Protein AF-A0A920W0A3-F1 (afdb_monomer_lite)

Structure (mmCIF, N/CA/C/O backbone):
data_AF-A0A920W0A3-F1
#
_entry.id   AF-A0A920W0A3-F1
#
loop_
_atom_site.group_PDB
_atom_site.id
_atom_site.type_symbol
_atom_site.label_atom_id
_atom_site.label_alt_id
_atom_site.label_comp_id
_atom_site.label_asym_id
_atom_site.label_entity_id
_atom_site.label_seq_id
_atom_site.pdbx_PDB_ins_code
_atom_site.Cartn_x
_atom_site.Cartn_y
_atom_site.Cartn_z
_atom_site.occupancy
_atom_site.B_iso_or_equiv
_atom_site.auth_seq_id
_atom_site.auth_comp_id
_atom_site.auth_asym_id
_atom_site.auth_atom_id
_atom_site.pdbx_PDB_model_num
ATOM 1 N N . MET A 1 1 ? -9.159 5.833 -2.105 1.00 86.31 1 MET A N 1
ATOM 2 C CA . MET A 1 1 ? -7.852 6.079 -2.752 1.00 86.31 1 MET A CA 1
ATOM 3 C C . MET A 1 1 ? -7.141 7.164 -1.966 1.00 86.31 1 MET A C 1
ATOM 5 O O . MET A 1 1 ? -7.811 8.116 -1.585 1.00 86.31 1 MET A O 1
ATOM 9 N N . GLY A 1 2 ? -5.846 7.024 -1.696 1.00 89.12 2 GLY A N 1
ATOM 10 C CA . GLY A 1 2 ? -5.084 8.027 -0.950 1.00 89.12 2 GLY A CA 1
ATOM 11 C C . GLY A 1 2 ? -3.588 7.728 -0.905 1.00 89.12 2 GLY A C 1
ATOM 12 O O . GLY A 1 2 ? -3.128 6.791 -1.556 1.00 89.12 2 GLY A O 1
ATOM 13 N N . TYR A 1 3 ? -2.863 8.537 -0.137 1.00 91.25 3 TYR A N 1
ATOM 14 C CA . TYR A 1 3 ? -1.439 8.362 0.159 1.00 91.25 3 TYR A CA 1
ATOM 15 C C . TYR A 1 3 ? -1.245 7.582 1.467 1.00 91.25 3 TYR A C 1
ATOM 17 O O . TYR A 1 3 ? -2.170 7.505 2.279 1.00 91.25 3 TYR A O 1
ATOM 25 N N . LEU A 1 4 ? -0.051 7.033 1.681 1.00 89.62 4 LEU A N 1
ATOM 26 C CA . LEU A 1 4 ? 0.299 6.206 2.833 1.00 89.62 4 LEU A CA 1
ATOM 27 C C . LEU A 1 4 ? 0.474 7.039 4.108 1.00 89.62 4 LEU A C 1
ATOM 29 O O . LEU A 1 4 ? 0.038 6.621 5.178 1.00 89.62 4 LEU A O 1
ATOM 33 N N . ASN A 1 5 ? 1.024 8.251 3.993 1.00 92.56 5 ASN A N 1
ATOM 34 C CA . ASN A 1 5 ? 1.347 9.104 5.142 1.00 92.56 5 ASN A CA 1
ATOM 35 C C . ASN A 1 5 ? 0.160 9.350 6.112 1.00 92.56 5 ASN A C 1
ATOM 37 O O . ASN A 1 5 ? 0.331 9.174 7.318 1.00 92.56 5 ASN A O 1
ATOM 41 N N . PRO A 1 6 ? -1.070 9.680 5.662 1.00 91.38 6 PRO A N 1
ATOM 42 C CA . PRO A 1 6 ? -2.218 9.785 6.569 1.00 91.38 6 PRO A CA 1
ATOM 43 C C . PRO A 1 6 ? -2.529 8.499 7.347 1.00 91.38 6 PRO A C 1
ATOM 45 O O . PRO A 1 6 ? -3.071 8.567 8.449 1.00 91.38 6 PRO A O 1
ATOM 48 N N . PHE A 1 7 ? -2.212 7.331 6.785 1.00 88.69 7 PHE A N 1
ATOM 49 C CA . PHE A 1 7 ? -2.492 6.041 7.413 1.00 88.69 7 PHE A CA 1
ATOM 50 C C . PHE A 1 7 ? -1.439 5.743 8.478 1.00 88.69 7 PHE A C 1
ATOM 52 O O . PHE A 1 7 ? -1.776 5.225 9.539 1.00 88.69 7 PHE A O 1
ATOM 59 N N . GLU A 1 8 ? -0.185 6.117 8.216 1.00 89.12 8 GLU A N 1
ATOM 60 C CA . GLU A 1 8 ? 0.917 6.027 9.177 1.00 89.12 8 GLU A CA 1
ATOM 61 C C . GLU A 1 8 ? 0.697 6.947 10.376 1.00 89.12 8 GLU A C 1
ATOM 63 O O . GLU A 1 8 ? 0.789 6.492 11.513 1.00 89.12 8 GLU A O 1
ATOM 68 N N . ILE A 1 9 ? 0.315 8.205 10.132 1.00 93.56 9 ILE A N 1
ATOM 69 C CA . ILE A 1 9 ? 0.009 9.175 11.195 1.00 93.56 9 ILE A CA 1
ATOM 70 C C . ILE A 1 9 ? -1.170 8.698 12.055 1.00 93.56 9 ILE A C 1
ATOM 72 O O . ILE A 1 9 ? -1.144 8.844 13.275 1.00 93.56 9 ILE A O 1
ATOM 76 N N . MET A 1 10 ? -2.207 8.127 11.433 1.00 92.31 10 MET A N 1
ATOM 77 C CA . MET A 1 10 ? -3.367 7.583 12.150 1.00 92.31 10 MET A CA 1
ATOM 78 C C . MET A 1 10 ? -3.048 6.275 12.889 1.00 92.31 10 MET A C 1
ATOM 80 O O . MET A 1 10 ? -3.731 5.936 13.852 1.00 92.31 10 MET A O 1
ATOM 84 N N . GLY A 1 11 ? -2.038 5.534 12.435 1.00 90.44 11 GLY A N 1
ATOM 85 C CA . GLY A 1 11 ? -1.810 4.143 12.798 1.00 90.44 11 GLY A CA 1
ATOM 86 C C . GLY A 1 11 ? -2.686 3.191 11.975 1.00 90.44 11 GLY A C 1
ATOM 87 O O . GLY A 1 11 ? -3.910 3.340 11.886 1.00 90.44 11 GLY A O 1
ATOM 88 N N . TYR A 1 12 ? -2.058 2.163 11.396 1.00 87.88 12 TYR A N 1
ATOM 89 C CA . TYR A 1 12 ? -2.723 1.234 10.479 1.00 87.88 12 TYR A CA 1
ATOM 90 C C . TYR A 1 12 ? -3.929 0.525 11.103 1.00 87.88 12 TYR A C 1
ATOM 92 O O . TYR A 1 12 ? -4.968 0.410 10.461 1.00 87.88 12 TYR A O 1
ATOM 100 N N . GLU A 1 13 ? -3.838 0.088 12.359 1.00 87.81 13 GLU A N 1
ATOM 101 C CA . GLU A 1 13 ? -4.939 -0.618 13.025 1.00 87.81 13 GLU A CA 1
ATOM 102 C C . GLU A 1 13 ? -6.195 0.251 13.156 1.00 87.81 13 GLU A C 1
ATOM 104 O O . GLU A 1 13 ? -7.298 -0.204 12.845 1.00 87.81 13 GLU A O 1
ATOM 109 N N . ILE A 1 14 ? -6.028 1.513 13.564 1.00 91.38 14 ILE A N 1
ATOM 110 C CA . ILE A 1 14 ? -7.129 2.471 13.723 1.00 91.38 14 ILE A CA 1
ATOM 111 C C . ILE A 1 14 ? -7.771 2.743 12.364 1.00 91.38 14 ILE A C 1
ATOM 113 O O . ILE A 1 14 ? -8.997 2.677 12.230 1.00 91.38 14 ILE A O 1
ATOM 117 N N . PHE A 1 15 ? -6.947 2.981 11.339 1.00 90.12 15 PHE A N 1
ATOM 118 C CA . PHE A 1 15 ? -7.426 3.167 9.975 1.00 90.12 15 PHE A CA 1
ATOM 119 C C . PHE A 1 15 ? -8.254 1.966 9.502 1.00 90.12 15 PHE A C 1
ATOM 121 O O . PHE A 1 15 ? -9.384 2.143 9.046 1.00 90.12 15 PHE A O 1
ATOM 128 N N . ILE A 1 16 ? -7.740 0.742 9.653 1.00 86.75 16 ILE A N 1
ATOM 129 C CA . ILE A 1 16 ? -8.434 -0.469 9.201 1.00 86.75 16 ILE A CA 1
ATOM 130 C C . ILE A 1 16 ? -9.743 -0.688 9.951 1.00 86.75 16 ILE A C 1
ATOM 132 O O . ILE A 1 16 ? -10.744 -1.039 9.325 1.00 86.75 16 ILE A O 1
ATOM 136 N N . GLN A 1 17 ? -9.774 -0.471 11.267 1.00 88.38 17 GLN A N 1
ATOM 137 C CA . GLN A 1 17 ? -11.005 -0.599 12.047 1.00 88.38 17 GLN A CA 1
ATOM 138 C C . GLN A 1 17 ? -12.075 0.386 11.569 1.00 88.38 17 GLN A C 1
ATOM 140 O O . GLN A 1 17 ? -13.228 -0.005 11.388 1.00 88.38 17 GLN A O 1
ATOM 145 N N . ASN A 1 18 ? -11.698 1.644 11.333 1.00 91.44 18 ASN A N 1
ATOM 146 C CA . ASN A 1 18 ? -12.616 2.671 10.848 1.00 91.44 18 ASN A CA 1
ATOM 147 C C . ASN A 1 18 ? -13.090 2.378 9.421 1.00 91.44 18 ASN A C 1
ATOM 149 O O . ASN A 1 18 ? -14.287 2.441 9.153 1.00 91.44 18 ASN A O 1
ATOM 153 N N . ALA A 1 19 ? -12.175 1.985 8.532 1.00 88.19 19 ALA A N 1
ATOM 154 C CA . ALA A 1 19 ? -12.490 1.591 7.163 1.00 88.19 19 ALA A CA 1
ATOM 155 C C . ALA A 1 19 ? -13.463 0.401 7.131 1.00 88.19 19 ALA A C 1
ATOM 157 O O . ALA A 1 19 ? -14.479 0.452 6.444 1.00 88.19 19 ALA A O 1
ATOM 158 N N . THR A 1 20 ? -13.213 -0.626 7.950 1.00 86.56 20 THR A N 1
ATOM 159 C CA . THR A 1 20 ? -14.090 -1.803 8.063 1.00 86.56 20 THR A CA 1
ATOM 160 C C . THR A 1 20 ? -15.475 -1.412 8.582 1.00 86.56 20 THR A C 1
ATOM 162 O O . THR A 1 20 ? -16.480 -1.823 8.011 1.00 86.56 20 THR A O 1
ATOM 165 N N . LYS A 1 21 ? -15.555 -0.575 9.630 1.00 91.06 21 LYS A N 1
ATOM 166 C CA . LYS A 1 21 ? -16.836 -0.076 10.170 1.00 91.06 21 LYS A CA 1
ATOM 167 C C . LYS A 1 21 ? -17.626 0.744 9.148 1.00 91.06 21 LYS A C 1
ATOM 169 O O . LYS A 1 21 ? -18.850 0.714 9.174 1.00 91.06 21 LYS A O 1
ATOM 174 N N . ALA A 1 22 ? -16.934 1.458 8.263 1.00 92.38 22 ALA A N 1
ATOM 175 C CA . ALA A 1 22 ? -17.537 2.231 7.183 1.00 92.38 22 ALA A CA 1
ATOM 176 C C . ALA A 1 22 ? -17.932 1.379 5.958 1.00 92.38 22 ALA A C 1
ATOM 178 O O . ALA A 1 22 ? -18.493 1.925 5.012 1.00 92.38 22 ALA A O 1
ATOM 179 N N . GLY A 1 23 ? -17.651 0.069 5.960 1.00 89.12 23 GLY A N 1
ATOM 180 C CA . GLY A 1 23 ? -17.960 -0.832 4.845 1.00 89.12 23 GLY A CA 1
ATOM 181 C C . GLY A 1 23 ? -16.973 -0.754 3.677 1.00 89.12 23 GLY A C 1
ATOM 182 O O . GLY A 1 23 ? -17.348 -1.035 2.547 1.00 89.12 23 GLY A O 1
ATOM 183 N N . VAL A 1 24 ? -15.725 -0.338 3.916 1.00 88.31 24 VAL A N 1
ATOM 184 C CA . VAL A 1 24 ? -14.681 -0.301 2.879 1.00 88.31 24 VAL A CA 1
ATOM 185 C C . VAL A 1 24 ? -14.087 -1.696 2.668 1.00 88.31 24 VAL A C 1
ATOM 187 O O . VAL A 1 24 ? -13.465 -2.246 3.575 1.00 88.31 24 VAL A O 1
ATOM 190 N N . ASP A 1 25 ? -14.198 -2.223 1.446 1.00 83.50 25 ASP A N 1
ATOM 191 C CA . ASP A 1 25 ? -13.680 -3.553 1.076 1.00 83.50 25 ASP A CA 1
ATOM 192 C C . ASP A 1 25 ? -12.197 -3.564 0.662 1.00 83.50 25 ASP A C 1
ATOM 194 O O . ASP A 1 25 ? -11.516 -4.593 0.724 1.00 83.50 25 ASP A O 1
ATOM 198 N N . GLY A 1 26 ? -11.685 -2.425 0.197 1.00 84.69 26 GLY A N 1
ATOM 199 C CA . GLY A 1 26 ? -10.334 -2.325 -0.339 1.00 84.69 26 GLY A CA 1
ATOM 200 C C . GLY A 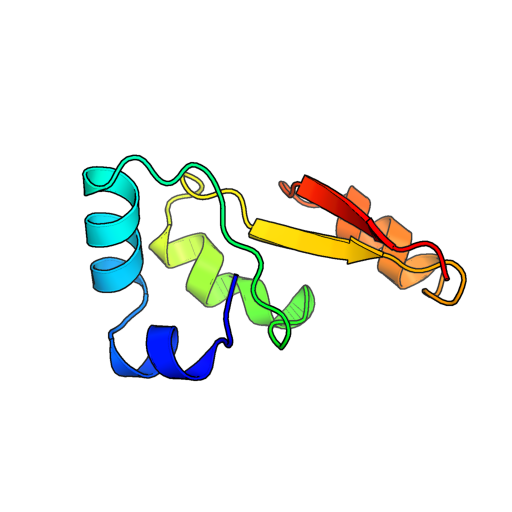1 26 ? -9.842 -0.893 -0.468 1.00 84.69 26 GLY A C 1
ATOM 201 O O . GLY A 1 26 ? -10.627 0.055 -0.551 1.00 84.69 26 GLY A O 1
ATOM 202 N N . VAL A 1 27 ? -8.521 -0.727 -0.487 1.00 88.00 27 VAL A N 1
ATOM 203 C CA . VAL A 1 27 ? -7.882 0.591 -0.545 1.00 88.00 27 VAL A CA 1
ATOM 204 C C . VAL A 1 27 ? -6.777 0.606 -1.591 1.00 88.00 27 VAL A C 1
ATOM 206 O O . VAL A 1 27 ? -5.873 -0.224 -1.589 1.00 88.00 27 VAL A O 1
ATOM 209 N N . LEU A 1 28 ? -6.840 1.601 -2.474 1.00 89.69 28 LEU A N 1
ATOM 210 C CA . LEU A 1 28 ? -5.738 1.980 -3.352 1.00 89.69 28 LEU A CA 1
ATOM 211 C C . LEU A 1 28 ? -4.857 3.014 -2.643 1.00 89.69 28 LEU A C 1
ATOM 213 O O . LEU A 1 28 ? -5.324 4.129 -2.379 1.00 89.69 28 LEU A O 1
ATOM 217 N N . VAL A 1 29 ? -3.609 2.633 -2.369 1.00 88.31 29 VAL A N 1
ATOM 218 C CA . VAL A 1 29 ? -2.575 3.500 -1.787 1.00 88.31 29 VAL A CA 1
ATOM 219 C C . VAL A 1 29 ? -1.514 3.760 -2.846 1.00 88.31 29 VAL A C 1
ATOM 221 O O . VAL A 1 29 ? -0.819 2.839 -3.268 1.00 88.31 29 VAL A O 1
ATOM 224 N N . VAL A 1 30 ? -1.446 4.995 -3.334 1.00 87.56 30 VAL A N 1
ATOM 225 C CA . VAL A 1 30 ? -0.726 5.317 -4.581 1.00 87.56 30 VAL A CA 1
ATOM 226 C C . VAL A 1 30 ? 0.796 5.270 -4.440 1.00 87.56 30 VAL A C 1
ATOM 228 O O . VAL A 1 30 ? 1.500 4.981 -5.403 1.00 87.56 30 VAL A O 1
ATOM 231 N N . ASP A 1 31 ? 1.294 5.534 -3.241 1.00 88.94 31 ASP A N 1
ATOM 232 C CA . ASP A 1 31 ? 2.704 5.648 -2.870 1.00 88.94 31 ASP A CA 1
ATOM 233 C C . ASP A 1 31 ? 3.199 4.460 -2.031 1.00 88.94 31 ASP A C 1
ATOM 235 O O . ASP A 1 31 ? 4.334 4.484 -1.569 1.00 88.94 31 ASP A O 1
ATOM 239 N N . MET A 1 32 ? 2.395 3.399 -1.865 1.00 87.44 32 MET A N 1
ATOM 240 C CA . MET A 1 32 ? 2.818 2.176 -1.175 1.00 87.44 32 MET A CA 1
ATOM 241 C C . MET A 1 32 ? 3.273 1.117 -2.191 1.00 87.44 32 MET A C 1
ATOM 243 O O . MET A 1 32 ? 2.432 0.435 -2.795 1.00 87.44 32 MET A O 1
ATOM 247 N N . PRO A 1 33 ? 4.588 0.927 -2.404 1.00 82.12 33 PRO A N 1
ATOM 248 C CA . PRO A 1 33 ? 5.061 -0.144 -3.261 1.00 82.12 33 PRO A CA 1
ATOM 249 C C . PRO A 1 33 ? 4.745 -1.514 -2.632 1.00 82.12 33 PRO A C 1
ATOM 251 O O . PRO A 1 33 ? 4.695 -1.657 -1.409 1.00 82.12 33 PRO A O 1
ATOM 254 N N . PRO A 1 34 ? 4.590 -2.572 -3.449 1.00 80.75 34 PRO A N 1
ATOM 255 C CA . PRO A 1 34 ? 4.317 -3.918 -2.950 1.00 80.75 34 PRO A CA 1
ATOM 256 C C . PRO A 1 34 ? 5.354 -4.465 -1.952 1.00 80.75 34 PRO A C 1
ATOM 258 O O . PRO A 1 34 ? 5.019 -5.383 -1.207 1.00 80.75 34 PRO A O 1
ATOM 261 N N . ALA A 1 35 ? 6.587 -3.945 -1.951 1.00 80.88 35 ALA A N 1
ATOM 262 C CA . ALA A 1 35 ? 7.662 -4.351 -1.041 1.00 80.88 35 ALA A CA 1
ATOM 263 C C . ALA A 1 35 ? 7.435 -3.883 0.410 1.00 80.88 35 ALA A C 1
ATOM 265 O O . ALA A 1 35 ? 7.701 -4.641 1.338 1.00 80.88 35 ALA A O 1
ATOM 266 N N . ASP A 1 36 ? 6.846 -2.701 0.607 1.00 80.75 36 ASP A N 1
ATOM 267 C CA . ASP A 1 36 ? 6.684 -2.078 1.933 1.00 80.75 36 ASP A CA 1
ATOM 268 C C . ASP A 1 36 ? 5.359 -2.464 2.613 1.00 80.75 36 ASP A C 1
ATOM 270 O O . ASP A 1 36 ? 5.016 -2.010 3.703 1.00 80.75 36 ASP A O 1
ATOM 274 N N . ARG A 1 37 ? 4.590 -3.357 1.982 1.00 81.75 37 ARG A N 1
ATOM 275 C CA . ARG A 1 37 ? 3.227 -3.700 2.401 1.00 81.75 37 ARG A CA 1
ATOM 276 C C . ARG A 1 37 ? 3.134 -4.458 3.720 1.00 81.75 37 ARG A C 1
ATOM 278 O O . ARG A 1 37 ? 2.034 -4.595 4.244 1.00 81.75 37 ARG A O 1
ATOM 285 N N . GLN A 1 38 ? 4.228 -5.045 4.208 1.00 82.31 38 GLN A N 1
ATOM 286 C CA . GLN A 1 38 ? 4.168 -6.076 5.249 1.00 82.31 38 GLN A CA 1
ATOM 287 C C . GLN A 1 38 ? 3.530 -5.558 6.545 1.00 82.31 38 GLN A C 1
ATOM 289 O O . GLN A 1 38 ? 2.676 -6.236 7.125 1.00 82.31 38 GLN A O 1
ATOM 294 N N . SER A 1 39 ? 3.892 -4.346 6.969 1.00 82.19 39 SER A N 1
ATOM 295 C CA . SER A 1 39 ? 3.353 -3.710 8.177 1.00 82.19 39 SER A CA 1
ATOM 296 C C . SER A 1 39 ? 1.857 -3.419 8.039 1.00 82.19 39 SER A C 1
ATOM 298 O O . SER A 1 39 ? 1.074 -3.746 8.930 1.00 82.19 39 SER A O 1
ATOM 300 N N . TYR A 1 40 ? 1.447 -2.892 6.882 1.00 82.94 40 TYR A N 1
ATOM 301 C CA . TYR A 1 40 ? 0.042 -2.647 6.560 1.00 82.94 40 TYR A CA 1
ATOM 302 C C . TYR A 1 40 ? -0.761 -3.954 6.520 1.00 82.94 40 TYR A C 1
ATOM 304 O O . TYR A 1 40 ? -1.783 -4.086 7.188 1.00 82.94 40 TYR A O 1
ATOM 312 N N . TRP A 1 41 ? -0.266 -4.960 5.796 1.00 81.56 41 TRP A N 1
ATOM 313 C CA . TRP A 1 41 ? -0.907 -6.266 5.662 1.00 81.56 41 TRP A CA 1
ATOM 314 C C . TRP A 1 41 ? -1.129 -6.934 7.021 1.00 81.56 41 TRP A C 1
ATOM 316 O O . TRP A 1 41 ? -2.235 -7.395 7.307 1.00 81.56 41 TRP A O 1
ATOM 326 N N . THR A 1 42 ? -0.109 -6.911 7.882 1.00 84.06 42 THR A N 1
ATOM 327 C CA . THR A 1 42 ? -0.183 -7.451 9.247 1.00 84.06 42 THR A CA 1
ATOM 328 C C . THR A 1 42 ? -1.280 -6.762 10.055 1.00 84.06 42 THR A C 1
ATOM 330 O O . THR A 1 42 ? -2.138 -7.444 10.614 1.00 84.06 42 THR A O 1
ATOM 333 N N . ALA A 1 43 ? -1.329 -5.426 10.038 1.00 81.38 43 ALA A N 1
ATOM 334 C CA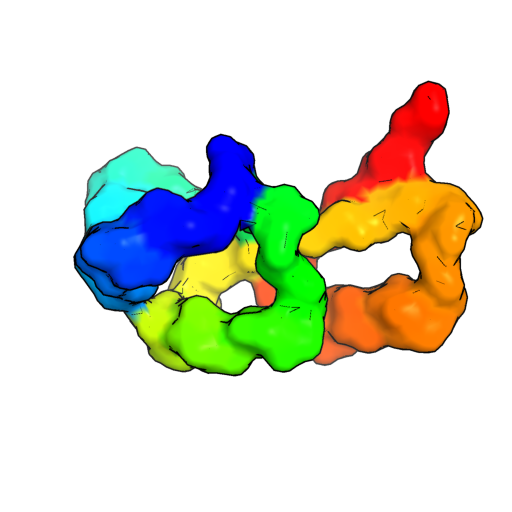 . ALA A 1 43 ? -2.352 -4.653 10.746 1.00 81.38 43 ALA A CA 1
ATOM 335 C C . ALA A 1 43 ? -3.779 -4.944 10.246 1.00 81.38 43 ALA A C 1
ATOM 337 O O . ALA A 1 43 ? -4.752 -4.851 10.996 1.00 81.38 43 ALA A O 1
ATOM 338 N N . THR A 1 44 ? -3.924 -5.343 8.980 1.00 76.69 44 THR A N 1
ATOM 339 C CA . THR A 1 44 ? -5.236 -5.698 8.425 1.00 76.69 44 THR A CA 1
ATOM 340 C C . THR A 1 44 ? -5.718 -7.083 8.868 1.00 76.69 44 THR A C 1
ATOM 342 O O . THR A 1 44 ? -6.916 -7.374 8.790 1.00 76.69 44 THR A O 1
ATOM 345 N N . GLY A 1 45 ? -4.815 -7.958 9.327 1.00 77.25 45 GLY A N 1
ATOM 346 C CA . GLY A 1 45 ? -5.104 -9.380 9.530 1.00 77.25 45 GLY A CA 1
ATOM 347 C C . GLY A 1 45 ? -5.560 -10.078 8.241 1.00 77.25 45 GLY A C 1
ATOM 348 O O . GLY A 1 45 ? -6.358 -11.008 8.300 1.00 77.25 45 GLY A O 1
ATOM 349 N N . GLY A 1 46 ? -5.144 -9.564 7.078 1.00 70.38 46 GLY A N 1
ATOM 350 C CA . GLY A 1 46 ? -5.571 -10.024 5.754 1.00 70.38 46 GLY A CA 1
ATOM 351 C C . GLY A 1 46 ? -7.007 -9.655 5.360 1.00 70.38 46 GLY A C 1
ATOM 352 O O . GLY A 1 46 ? -7.519 -10.185 4.376 1.00 70.38 46 GLY A O 1
ATOM 353 N N . ARG A 1 47 ? -7.683 -8.776 6.115 1.00 68.69 47 ARG A N 1
ATOM 354 C CA . ARG A 1 47 ? -9.100 -8.424 5.886 1.00 68.69 47 ARG A CA 1
ATOM 355 C C . ARG A 1 47 ? -9.314 -7.319 4.857 1.00 68.69 47 ARG A C 1
ATOM 357 O O . ARG A 1 47 ? -10.386 -7.254 4.272 1.00 68.69 47 ARG A O 1
ATOM 364 N N . ASN A 1 48 ? -8.326 -6.450 4.648 1.00 67.94 48 ASN A N 1
ATOM 365 C CA . ASN A 1 48 ? -8.430 -5.352 3.689 1.00 67.94 48 ASN A CA 1
ATOM 366 C C . ASN A 1 48 ? -7.691 -5.716 2.400 1.00 67.94 48 ASN A C 1
ATOM 368 O O . ASN A 1 48 ? -6.537 -6.149 2.443 1.00 67.94 48 ASN A O 1
ATOM 372 N N . ARG A 1 49 ? -8.352 -5.537 1.254 1.00 80.25 49 ARG A N 1
ATOM 373 C CA . ARG A 1 49 ? -7.742 -5.784 -0.051 1.00 80.25 49 ARG A CA 1
ATOM 374 C C . ARG A 1 49 ? -6.996 -4.542 -0.521 1.00 80.25 49 ARG A C 1
ATOM 376 O O . ARG A 1 49 ? -7.604 -3.571 -0.971 1.00 80.25 49 ARG A O 1
ATOM 383 N N . THR A 1 50 ? -5.670 -4.591 -0.467 1.00 85.00 50 THR A N 1
ATOM 384 C CA . THR A 1 50 ? -4.845 -3.570 -1.116 1.00 85.00 50 THR A CA 1
ATOM 385 C C . THR A 1 50 ? -5.006 -3.666 -2.631 1.00 85.00 50 THR A C 1
ATOM 387 O O . THR A 1 50 ? -4.905 -4.751 -3.213 1.00 85.00 50 THR A O 1
ATOM 390 N N . ILE A 1 51 ? -5.250 -2.524 -3.269 1.00 89.00 51 ILE A N 1
ATOM 391 C CA . ILE A 1 51 ? -5.285 -2.398 -4.724 1.00 89.00 51 ILE A CA 1
ATOM 392 C C . ILE A 1 51 ? -3.912 -1.905 -5.185 1.00 89.00 51 ILE A C 1
ATOM 394 O O . ILE A 1 51 ? -3.464 -0.850 -4.734 1.00 89.00 51 ILE A O 1
ATOM 398 N N . TYR A 1 52 ? -3.263 -2.638 -6.090 1.00 88.75 52 TYR A N 1
ATOM 399 C CA . TYR A 1 52 ? -2.008 -2.218 -6.719 1.00 88.75 52 TYR A CA 1
ATOM 400 C C . TYR A 1 52 ? -2.224 -1.840 -8.183 1.00 88.75 52 TYR A C 1
ATOM 402 O O . TYR A 1 52 ? -3.027 -2.447 -8.894 1.00 88.75 52 TYR A O 1
ATOM 410 N N . LEU A 1 53 ? -1.470 -0.836 -8.630 1.00 87.88 53 LEU A N 1
ATOM 411 C CA . LEU A 1 53 ? -1.489 -0.366 -10.010 1.00 87.88 53 LEU A CA 1
ATOM 412 C C . LEU A 1 53 ? -0.488 -1.146 -10.859 1.00 87.88 53 LEU A C 1
ATOM 414 O O . LEU A 1 53 ? 0.669 -1.324 -10.468 1.00 87.88 53 LEU A O 1
ATOM 418 N N . VAL A 1 54 ? -0.937 -1.549 -12.044 1.00 89.81 54 VAL A N 1
ATOM 419 C CA . VAL A 1 54 ? -0.093 -2.075 -13.119 1.00 89.81 54 VAL A CA 1
ATOM 420 C C . VAL A 1 54 ? -0.363 -1.247 -14.375 1.00 89.81 54 VAL A C 1
ATOM 422 O O . VAL A 1 54 ? -1.508 -1.005 -14.745 1.00 89.81 54 VAL A O 1
ATOM 425 N N . SER A 1 55 ? 0.699 -0.794 -15.029 1.00 90.81 55 SER A N 1
ATOM 426 C CA . SER A 1 55 ? 0.657 -0.049 -16.292 1.00 90.81 55 SER A CA 1
ATOM 427 C C . SER A 1 55 ? 1.286 -0.867 -17.430 1.00 90.81 55 SER A C 1
ATOM 429 O O . SER A 1 55 ? 2.048 -1.797 -17.153 1.00 90.81 55 SER A O 1
ATOM 431 N N . PRO A 1 56 ? 1.085 -0.485 -18.707 1.00 89.88 56 PRO A N 1
ATOM 432 C CA . PRO A 1 56 ? 1.776 -1.105 -19.843 1.00 89.88 56 PRO A CA 1
ATOM 433 C C . PRO A 1 56 ? 3.308 -1.030 -19.761 1.00 89.88 56 PRO A C 1
ATOM 435 O O . PRO A 1 56 ? 4.002 -1.825 -20.381 1.00 89.88 56 PRO A O 1
ATOM 438 N N . THR A 1 57 ? 3.841 -0.076 -18.994 1.00 92.56 57 THR A N 1
ATOM 439 C CA . THR A 1 57 ? 5.281 0.115 -18.762 1.00 92.56 57 THR A CA 1
ATOM 440 C C . THR A 1 57 ? 5.787 -0.559 -17.485 1.00 92.56 57 THR A C 1
ATOM 442 O O . THR A 1 57 ? 6.964 -0.442 -17.148 1.00 92.56 57 THR A O 1
ATOM 445 N N . THR A 1 58 ? 4.923 -1.259 -16.745 1.00 90.19 58 THR A N 1
ATOM 446 C CA . THR A 1 58 ? 5.332 -2.001 -15.550 1.00 90.19 58 THR A CA 1
ATOM 447 C C . THR A 1 58 ? 6.192 -3.195 -15.953 1.00 90.19 58 THR A C 1
ATOM 449 O O . THR A 1 58 ? 5.793 -4.011 -16.779 1.00 90.19 58 THR A O 1
ATOM 452 N N . ASN A 1 59 ? 7.379 -3.306 -15.352 1.00 93.50 59 ASN A N 1
ATOM 453 C CA . ASN A 1 59 ? 8.292 -4.421 -15.593 1.00 93.50 59 ASN A CA 1
ATOM 454 C C . ASN A 1 59 ? 7.623 -5.775 -15.258 1.00 93.50 59 ASN A C 1
ATOM 456 O O . ASN A 1 59 ? 6.893 -5.879 -14.269 1.00 93.50 59 ASN A O 1
ATOM 460 N N . ALA A 1 60 ? 7.905 -6.804 -16.063 1.00 93.25 60 ALA A N 1
ATOM 461 C CA . ALA A 1 60 ? 7.333 -8.143 -15.928 1.00 93.25 60 ALA A CA 1
ATOM 462 C C . ALA A 1 60 ? 7.544 -8.767 -14.536 1.00 93.25 60 ALA A C 1
ATOM 464 O O . ALA A 1 60 ? 6.597 -9.320 -13.982 1.00 93.25 60 ALA A O 1
ATOM 465 N N . ASP A 1 61 ? 8.723 -8.609 -13.931 1.00 93.06 61 ASP A N 1
ATOM 466 C CA . ASP A 1 61 ? 9.026 -9.136 -12.594 1.00 93.06 61 ASP A CA 1
ATOM 467 C C . ASP A 1 61 ? 8.151 -8.467 -11.530 1.00 93.06 61 ASP A C 1
ATOM 469 O O . ASP A 1 61 ? 7.613 -9.118 -10.633 1.00 93.06 61 ASP A O 1
ATOM 473 N N . ARG A 1 62 ? 7.938 -7.151 -11.662 1.00 89.81 62 ARG A N 1
ATOM 474 C CA . ARG A 1 62 ? 7.050 -6.396 -10.771 1.00 89.81 62 ARG A CA 1
ATOM 475 C C . ARG A 1 62 ? 5.593 -6.813 -10.955 1.00 89.81 62 ARG A C 1
ATOM 477 O O . ARG A 1 62 ? 4.888 -6.966 -9.961 1.00 89.81 62 ARG A O 1
ATOM 484 N N . ALA A 1 63 ? 5.143 -7.005 -12.193 1.00 90.88 63 ALA A N 1
ATOM 485 C CA . ALA A 1 63 ? 3.790 -7.476 -12.478 1.00 90.88 63 ALA A CA 1
ATOM 486 C C . ALA A 1 63 ? 3.560 -8.891 -11.919 1.00 90.88 63 ALA A C 1
ATOM 488 O O . ALA A 1 63 ? 2.550 -9.129 -11.259 1.00 90.88 63 ALA A O 1
ATOM 489 N N . ALA A 1 64 ? 4.524 -9.798 -12.100 1.00 91.31 64 ALA A N 1
ATOM 490 C CA . ALA A 1 64 ? 4.484 -11.148 -11.546 1.00 9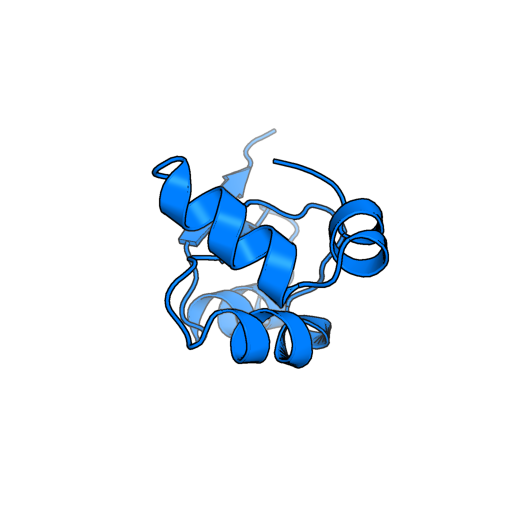1.31 64 ALA A CA 1
ATOM 491 C C . ALA A 1 64 ? 4.462 -11.138 -10.009 1.00 91.31 64 ALA A C 1
ATOM 493 O O . ALA A 1 64 ? 3.689 -11.875 -9.399 1.00 91.31 64 ALA A O 1
ATOM 494 N N . PHE A 1 65 ? 5.249 -10.264 -9.372 1.00 89.50 65 PHE A N 1
ATOM 495 C CA . PHE A 1 65 ? 5.217 -10.092 -7.920 1.00 89.50 65 PHE A CA 1
ATOM 496 C C . PHE A 1 65 ? 3.874 -9.558 -7.413 1.00 89.50 65 PHE A C 1
ATOM 498 O O . PHE A 1 65 ? 3.373 -10.020 -6.395 1.00 89.50 65 PHE A O 1
ATOM 505 N N . ILE A 1 66 ? 3.266 -8.596 -8.111 1.00 89.38 66 ILE A N 1
ATOM 506 C CA . ILE A 1 66 ? 1.934 -8.086 -7.754 1.00 89.38 66 ILE A CA 1
ATOM 507 C C . ILE A 1 66 ? 0.861 -9.172 -7.946 1.00 89.38 66 ILE A C 1
ATOM 509 O O . ILE A 1 66 ? -0.073 -9.255 -7.153 1.00 89.38 66 ILE A O 1
ATOM 513 N N . ALA A 1 67 ? 0.993 -10.024 -8.963 1.00 88.50 67 ALA A N 1
ATOM 514 C CA . ALA A 1 67 ? 0.063 -11.123 -9.213 1.00 88.50 67 ALA A CA 1
ATOM 515 C C . ALA A 1 67 ? 0.195 -12.285 -8.213 1.00 88.50 67 ALA A C 1
ATOM 517 O O . ALA A 1 67 ? -0.756 -13.042 -8.035 1.00 88.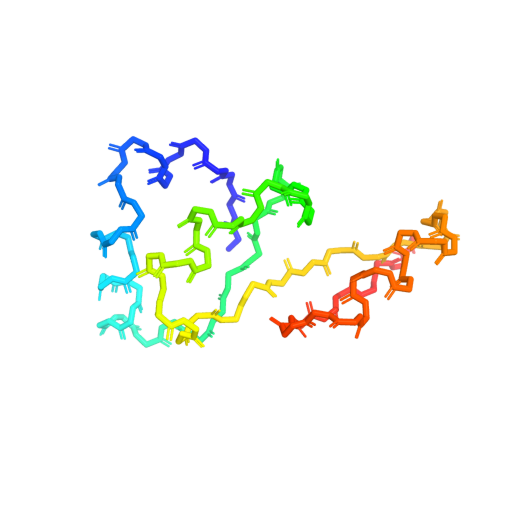50 67 ALA A O 1
ATOM 518 N N . SER A 1 68 ? 1.347 -12.439 -7.552 1.00 88.69 68 SER A N 1
ATOM 519 C CA . SER A 1 68 ? 1.583 -13.528 -6.594 1.00 88.69 68 SER A CA 1
ATOM 520 C C . SER A 1 68 ? 1.078 -13.240 -5.177 1.00 88.69 68 SER A C 1
ATOM 522 O O . SER A 1 68 ? 1.179 -14.101 -4.302 1.00 88.69 68 SER A O 1
ATOM 524 N N . ILE A 1 69 ? 0.541 -12.043 -4.928 1.00 84.88 69 ILE A N 1
ATOM 525 C CA . ILE A 1 69 ? 0.162 -11.577 -3.590 1.00 84.88 69 ILE A CA 1
ATOM 526 C C . ILE A 1 69 ? -1.353 -11.354 -3.515 1.00 84.88 69 ILE A C 1
ATOM 528 O O . ILE A 1 69 ? -1.972 -11.066 -4.540 1.00 84.88 69 ILE A O 1
ATOM 532 N N . PRO A 1 70 ? -1.985 -11.464 -2.330 1.00 77.31 70 PRO A N 1
ATOM 533 C CA . PRO A 1 70 ? -3.428 -11.274 -2.198 1.00 77.31 70 PRO A CA 1
ATOM 534 C C . PRO A 1 70 ? -3.796 -9.794 -2.386 1.00 77.31 70 PRO A C 1
ATOM 536 O O . PRO A 1 70 ? -3.826 -9.012 -1.437 1.00 77.31 70 PRO A O 1
ATOM 539 N N . ALA A 1 71 ? -4.044 -9.401 -3.631 1.00 79.12 71 ALA A N 1
ATOM 540 C CA . ALA A 1 71 ? -4.336 -8.031 -4.014 1.00 79.12 71 ALA A CA 1
ATOM 541 C C . ALA A 1 71 ? -5.365 -7.963 -5.142 1.00 79.12 71 ALA A C 1
ATOM 543 O O . ALA A 1 71 ? -5.610 -8.933 -5.859 1.00 79.12 71 ALA A O 1
ATOM 544 N N . VAL A 1 72 ? -5.951 -6.781 -5.311 1.00 77.38 72 VAL A N 1
ATOM 545 C CA . VAL A 1 72 ? -6.718 -6.441 -6.511 1.00 77.38 72 VAL A CA 1
ATOM 546 C C . VAL A 1 72 ? -5.801 -5.659 -7.443 1.00 77.38 72 VAL A C 1
ATOM 548 O O . VAL A 1 72 ? -5.120 -4.726 -7.021 1.00 77.38 72 VAL A O 1
ATOM 551 N N . ILE A 1 73 ? -5.774 -6.044 -8.713 1.00 78.94 73 ILE A N 1
ATOM 552 C CA . ILE A 1 73 ? -4.953 -5.382 -9.726 1.00 78.94 73 ILE A CA 1
ATOM 553 C C . ILE A 1 73 ? -5.830 -4.399 -10.488 1.00 78.94 73 ILE A C 1
ATOM 555 O O . ILE A 1 73 ? -6.869 -4.781 -11.025 1.00 78.94 73 ILE A O 1
ATOM 559 N N . PHE A 1 74 ? -5.395 -3.144 -10.557 1.00 81.19 74 PHE A N 1
ATOM 560 C CA . PHE A 1 74 ? -5.998 -2.143 -11.427 1.00 81.19 74 PHE A CA 1
ATOM 561 C C . PHE A 1 74 ? -5.036 -1.822 -12.571 1.00 81.19 74 PHE A C 1
ATOM 563 O O . PHE A 1 74 ? -3.915 -1.359 -12.342 1.00 81.19 74 PHE A O 1
ATOM 570 N N . ILE A 1 75 ? -5.473 -2.101 -13.800 1.00 80.62 75 ILE A N 1
ATOM 571 C CA . ILE A 1 75 ? -4.694 -1.847 -15.012 1.00 80.62 75 ILE A CA 1
ATOM 572 C C . ILE A 1 75 ? -5.048 -0.456 -15.526 1.00 80.62 75 ILE A C 1
ATOM 574 O O . ILE A 1 75 ? -6.200 -0.190 -15.862 1.00 80.62 75 ILE A O 1
ATOM 578 N N . THR A 1 76 ? -4.061 0.432 -15.590 1.00 77.19 76 THR A N 1
ATOM 579 C CA . THR A 1 76 ? -4.250 1.778 -16.141 1.00 77.19 76 THR A CA 1
ATOM 580 C C . THR A 1 76 ? -3.947 1.767 -17.636 1.00 77.19 76 THR A C 1
ATOM 582 O O . THR A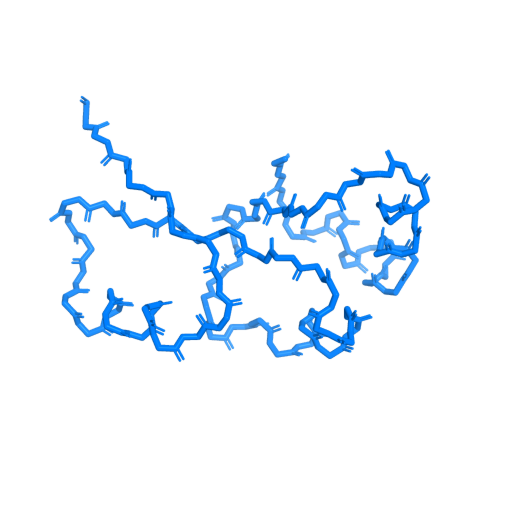 1 76 ? -2.846 1.376 -18.022 1.00 77.19 76 THR A O 1
ATOM 585 N N . TYR A 1 77 ? -4.875 2.230 -18.468 1.00 69.50 77 TYR A N 1
ATOM 586 C CA . TYR A 1 77 ? -4.599 2.559 -19.870 1.00 69.50 77 TYR A CA 1
ATOM 587 C C . TYR A 1 77 ? -4.303 4.064 -20.001 1.00 69.50 77 TYR A C 1
ATOM 589 O O . TYR A 1 77 ? -4.798 4.827 -19.167 1.00 69.50 77 TYR A O 1
ATOM 597 N N . PRO A 1 78 ? -3.463 4.484 -20.968 1.00 63.56 78 PRO A N 1
ATOM 598 C CA . PRO A 1 78 ? -3.290 5.898 -21.299 1.00 63.56 78 PRO A CA 1
ATOM 599 C C . PRO A 1 78 ? -4.581 6.532 -21.833 1.00 63.56 78 PRO A C 1
ATOM 601 O O . PRO A 1 78 ? -5.406 5.794 -22.421 1.00 63.56 78 PRO A O 1
#

Secondary structure (DSSP, 8-state):
-B-SHHHHHH-HHHHHHHHHHTT--EEEBTT--TTTTHHHHHHHTT-SEEEEEE-TTS-HHHHHHHHTSS-EEEEPP-

Radius of gyration: 12.7 Å; chains: 1; bounding box: 27×23×35 Å

Foldseek 3Di:
DEACVVCVVCDLLNVLVVCVVVVNQEDEHPPDQPVNCPRNCVSNVVRYAYEDEDEPPDDPVSVVSQVVDRHHYDYD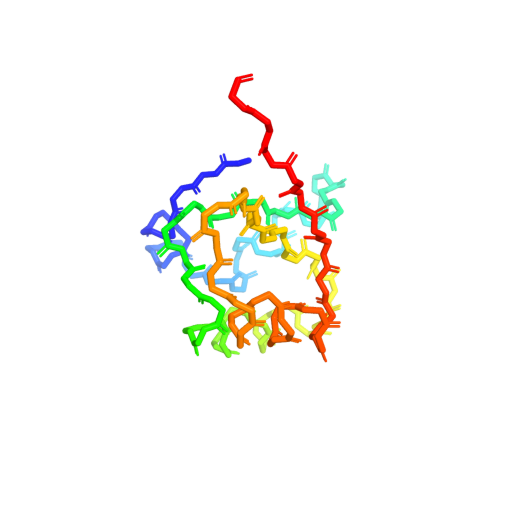DD

Sequence (78 aa):
MGYLNPFEIMGYEIFIQNATKAGVDGVLVVDMPPADRQSYWTATGGRNRTIYLVSPTTNADRAAFIASIPAVIFITYP

pLDDT: mean 85.58, std 6.48, range [63.56, 93.56]